Protein AF-A0A8H6RI99-F1 (afdb_monomer)

Solvent-accessible surface area (backbone atoms only — not comparable to full-atom values): 10852 Å² total; per-residue (Å²): 140,83,90,80,90,89,85,84,85,88,82,90,81,88,81,85,84,81,88,80,89,82,86,83,91,85,86,85,92,78,92,76,78,80,84,86,84,80,78,80,76,72,72,71,76,75,82,63,90,66,64,53,76,40,76,54,38,94,88,78,61,52,68,23,60,27,68,72,61,46,47,56,59,48,31,64,71,66,14,83,36,63,66,87,57,89,88,60,88,58,77,75,39,22,58,38,68,68,55,43,36,52,44,36,39,74,76,68,68,38,78,48,94,72,75,81,74,40,32,32,37,50,72,83,45,96,45,85,83,29,72,46,79,27,79,42,67,68,62,45,33,53,46,34,39,74,76,66,72,39,90,54,81,68,75,68,45,74,43,80,125

Secondary structure (DSSP, 8-state):
--------------------------------PPS-------------TT-PPPPPPTTT-PPPSSHHHHHHHHHHHH--B---STT-S--S-BSSHHHHHHHHHHHS-PPPSSS---EEE-TT--STTTSPPBS-HHHHHHHHHHHH---S-SPPEEE--

InterPro domains:
  IPR013087 Zinc finger C2H2-type [PS50157] (120-153)
  IPR013087 Zinc finger C2H2-type [SM00355] (55-77)
  IPR013087 Zinc finger C2H2-type [SM00355] (81-108)
  IPR013087 Zinc finger C2H2-type [SM00355] (120-148)

Foldseek 3Di:
DDDDDDDDDDDDDDDDDDDDDDDDDDDDDDPPDDDDDPPDPPPPPPPLVAQDWDQAQPPPRDIDRHPVRNVQVVLVVQQPAADPDPPDPDGSHHSDPVVNQVCCCPPVVDQRPDDDQWWWAQPVDDDPVRRDTHPDLVVVCVVCCVPPVDNSPDDIDIDHD

Radius of gyration: 28.51 Å; Cα contacts (8 Å, |Δi|>4): 150; chains: 1; bounding box: 69×51×78 Å

Nearest PDB structures (foldseek):
  5k5i-assembly1_A  TM=6.587E-01  e=3.458E-03  Homo sapiens
  6wmi-assembly2_D  TM=6.534E-01  e=2.493E-03  Homo sapiens
  5kl6-assembly1_A  TM=6.048E-01  e=1.662E-02  Homo sapiens
  5kl7-assembly1_A  TM=5.598E-01  e=1.775E-02  Homo sapiens
  2yt9-assembly1_A  TM=2.553E-01  e=1.641E-01  Homo sapiens

Sequence (161 aa):
MDTYEFALAMSESDKTAECAFAANALGDFVDCAPEGWFLDLAVAPQDTTKNKPQPPCTVCNRISRNASDAERPMRIHTRPFVCEEAGCKVVRGFASKNDLERHKKTVHFMMPEAGPKAWYVCPVGGFDKCMKLWPRKDNLRVHMRRQHGADGSQDVIVVDL

Organism: NCBI:txid685502

pLDDT: mean 73.23, std 20.1, range [32.19, 94.69]

Mean predicted aligned error: 16.95 Å

Structure (mmCIF, N/CA/C/O backbone):
data_AF-A0A8H6RI99-F1
#
_entry.id   AF-A0A8H6RI99-F1
#
loop_
_atom_site.group_PDB
_atom_site.id
_atom_site.type_symbol
_atom_site.label_atom_id
_atom_site.label_alt_id
_atom_site.label_comp_id
_atom_site.label_asym_id
_atom_site.label_entity_id
_atom_site.label_seq_id
_atom_site.pdbx_PDB_ins_code
_atom_site.Cartn_x
_atom_site.Cartn_y
_atom_site.Cartn_z
_atom_site.occupancy
_atom_site.B_iso_or_equiv
_atom_site.auth_seq_id
_atom_site.auth_comp_id
_atom_site.auth_asym_id
_atom_site.auth_atom_id
_atom_site.pdbx_PDB_model_num
ATOM 1 N N . MET A 1 1 ? 47.927 34.148 -49.207 1.00 49.28 1 MET A N 1
ATOM 2 C CA . MET A 1 1 ? 47.632 34.973 -48.021 1.00 49.28 1 MET A CA 1
ATOM 3 C C . MET A 1 1 ? 46.152 34.738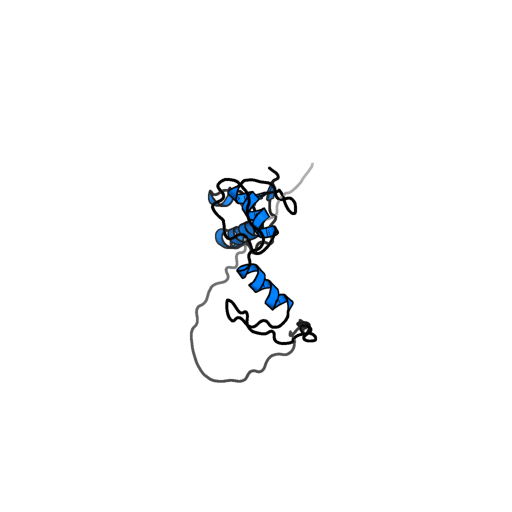 -47.797 1.00 49.28 1 MET A C 1
ATOM 5 O O . MET A 1 1 ? 45.377 35.198 -48.614 1.00 49.28 1 MET A O 1
ATOM 9 N N . ASP A 1 2 ? 45.737 33.758 -47.002 1.00 43.22 2 ASP A N 1
ATOM 10 C CA . ASP A 1 2 ? 46.121 33.567 -45.605 1.00 43.22 2 ASP A CA 1
ATOM 11 C C . ASP A 1 2 ? 46.358 32.101 -45.223 1.00 4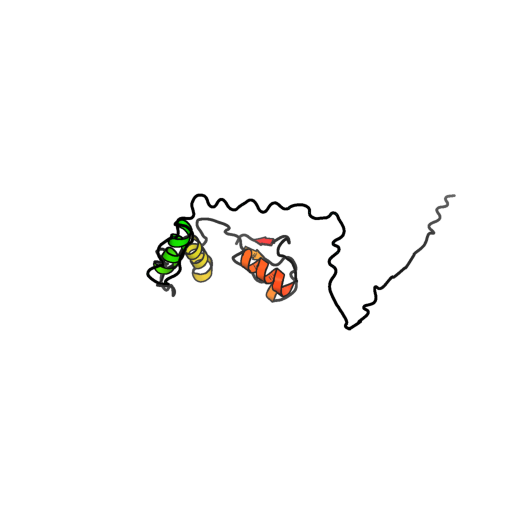3.22 2 ASP A C 1
ATOM 13 O O . ASP A 1 2 ? 45.735 31.174 -45.735 1.00 43.22 2 ASP A O 1
ATOM 17 N N . THR A 1 3 ? 47.325 31.927 -44.331 1.00 45.81 3 THR A N 1
ATOM 18 C CA . THR A 1 3 ? 47.751 30.688 -43.686 1.00 45.81 3 THR A CA 1
ATOM 19 C C . THR A 1 3 ? 46.915 30.449 -42.434 1.00 45.81 3 THR A C 1
ATOM 21 O O . THR A 1 3 ? 46.908 31.303 -41.548 1.00 45.81 3 THR A O 1
ATOM 24 N N . TYR A 1 4 ? 46.298 29.278 -42.297 1.00 51.59 4 TYR A N 1
ATOM 25 C CA . TYR A 1 4 ? 45.939 28.770 -40.976 1.00 51.59 4 TYR A CA 1
ATOM 26 C C . TYR A 1 4 ? 46.178 27.263 -40.918 1.00 51.59 4 TYR A C 1
ATOM 28 O O . TYR A 1 4 ? 45.439 26.457 -41.479 1.00 51.59 4 TYR A O 1
ATOM 36 N N . GLU A 1 5 ? 47.296 26.940 -40.278 1.00 53.88 5 GLU A N 1
ATOM 37 C CA . GLU A 1 5 ? 47.693 25.625 -39.802 1.00 53.88 5 GLU A CA 1
ATOM 38 C C . GLU A 1 5 ? 46.657 25.072 -38.819 1.00 53.88 5 GLU A C 1
ATOM 40 O O . GLU A 1 5 ? 46.342 25.714 -37.818 1.00 53.88 5 GLU A O 1
ATOM 45 N N . PHE A 1 6 ? 46.188 23.849 -39.058 1.00 45.69 6 PHE A N 1
ATOM 46 C CA . PHE A 1 6 ? 45.513 23.057 -38.037 1.00 45.69 6 PHE A CA 1
ATOM 47 C C . PHE A 1 6 ? 46.228 21.714 -37.909 1.00 45.69 6 PHE A C 1
ATOM 49 O O . PHE A 1 6 ? 45.883 20.730 -38.562 1.00 45.69 6 PHE A O 1
ATOM 56 N N . ALA A 1 7 ? 47.263 21.697 -37.076 1.00 45.06 7 ALA A N 1
ATOM 57 C CA . ALA A 1 7 ? 47.895 20.487 -36.585 1.00 45.06 7 ALA A CA 1
ATOM 58 C C . ALA A 1 7 ? 48.096 20.622 -35.072 1.00 45.06 7 ALA A C 1
ATOM 60 O O . ALA A 1 7 ? 48.790 21.525 -34.625 1.00 45.06 7 ALA A O 1
ATOM 61 N N . LEU A 1 8 ? 47.457 19.738 -34.305 1.00 49.53 8 LEU A N 1
ATOM 62 C CA . LEU A 1 8 ? 47.971 19.062 -33.102 1.00 49.53 8 LEU A CA 1
ATOM 63 C C . LEU A 1 8 ? 46.825 18.156 -32.606 1.00 49.53 8 LEU A C 1
ATOM 65 O O . LEU A 1 8 ? 45.757 18.641 -32.254 1.00 49.53 8 LEU A O 1
ATOM 69 N N . ALA A 1 9 ? 46.882 16.846 -32.836 1.00 47.44 9 ALA A N 1
ATOM 70 C CA . ALA A 1 9 ? 47.658 15.830 -32.115 1.00 47.44 9 ALA A CA 1
ATOM 71 C C . ALA A 1 9 ? 46.789 15.131 -31.056 1.00 47.44 9 ALA A C 1
ATOM 73 O O . ALA A 1 9 ? 46.308 15.736 -30.103 1.00 47.44 9 ALA A O 1
ATOM 74 N N . MET A 1 10 ? 46.593 13.832 -31.283 1.00 41.25 10 MET A N 1
ATOM 75 C CA . MET A 1 10 ? 45.987 12.885 -30.357 1.00 41.25 10 MET A CA 1
ATOM 76 C C . MET A 1 10 ? 46.976 12.524 -29.246 1.00 41.25 10 MET A C 1
ATOM 78 O O . MET A 1 10 ? 48.178 12.438 -29.498 1.00 41.25 10 MET A O 1
ATOM 82 N N . SER A 1 11 ? 46.466 12.208 -28.057 1.00 53.47 11 SER A N 1
ATOM 83 C CA . SER A 1 11 ? 47.165 11.331 -27.121 1.00 53.47 11 SER A CA 1
ATOM 84 C C . SER A 1 11 ? 46.195 10.342 -26.475 1.00 53.47 11 SER A C 1
ATOM 86 O O . SER A 1 11 ? 45.246 10.703 -25.782 1.00 53.47 11 SER A O 1
ATOM 88 N N . GLU A 1 12 ? 46.461 9.069 -26.752 1.00 47.31 12 GLU A N 1
ATOM 89 C CA . GLU A 1 12 ? 46.004 7.892 -26.021 1.00 47.31 12 GLU A CA 1
ATOM 90 C C . GLU A 1 12 ? 46.877 7.732 -24.771 1.00 47.31 12 GLU A C 1
ATOM 92 O O . GLU A 1 12 ? 48.093 7.928 -24.842 1.00 47.31 12 GLU A O 1
ATOM 97 N N . SER A 1 13 ? 46.303 7.346 -23.630 1.00 51.84 13 SER A N 1
ATOM 98 C CA . SER A 1 13 ? 47.004 6.484 -22.664 1.00 51.84 13 SER A CA 1
ATOM 99 C C . SER A 1 13 ? 46.025 5.872 -21.663 1.00 51.84 13 SER A C 1
ATOM 101 O O . SER A 1 13 ? 45.591 6.508 -20.703 1.00 51.84 13 SER A O 1
ATOM 103 N N . ASP A 1 14 ? 45.730 4.599 -21.896 1.00 45.00 14 ASP A N 1
ATOM 104 C CA . ASP A 1 14 ? 45.185 3.645 -20.940 1.00 45.00 14 ASP A CA 1
ATOM 105 C C . ASP A 1 14 ? 46.069 3.510 -19.699 1.00 45.00 14 ASP A C 1
ATOM 107 O O . ASP A 1 14 ? 47.291 3.432 -19.835 1.00 45.00 14 ASP A O 1
ATOM 111 N N . LYS A 1 15 ? 45.459 3.338 -18.515 1.00 49.16 15 LYS A N 1
ATOM 112 C CA . LYS A 1 15 ? 46.000 2.462 -17.458 1.00 49.16 15 LYS A CA 1
ATOM 113 C C . LYS A 1 15 ? 44.871 1.720 -16.745 1.00 49.16 15 LYS A C 1
ATOM 115 O O . LYS A 1 15 ? 44.183 2.242 -15.874 1.00 49.16 15 LYS A O 1
ATOM 120 N N . THR A 1 16 ? 44.723 0.473 -17.169 1.00 36.25 16 THR A N 1
ATOM 121 C CA . THR A 1 16 ? 44.023 -0.641 -16.534 1.00 36.25 16 THR A CA 1
ATOM 122 C C . THR 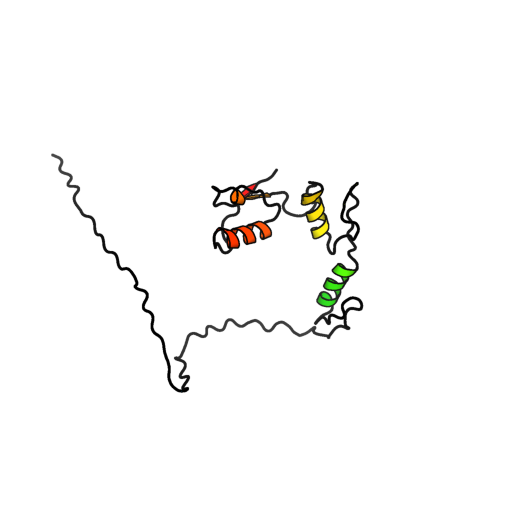A 1 16 ? 44.524 -0.869 -15.106 1.00 36.25 16 THR A C 1
ATOM 124 O O . THR A 1 16 ? 45.726 -1.029 -14.896 1.00 36.25 16 THR A O 1
ATOM 127 N N . ALA A 1 17 ? 43.619 -0.925 -14.127 1.00 41.41 17 ALA A N 1
ATOM 128 C CA . ALA A 1 17 ? 43.933 -1.425 -12.791 1.00 41.41 17 ALA A CA 1
ATOM 129 C C . ALA A 1 17 ? 43.657 -2.934 -12.748 1.00 41.41 17 ALA A C 1
ATOM 131 O O . ALA A 1 17 ? 42.509 -3.372 -12.835 1.00 41.41 17 ALA A O 1
ATOM 132 N N . GLU A 1 18 ? 44.732 -3.711 -12.665 1.00 44.19 18 GLU A N 1
ATOM 133 C CA . GLU A 1 18 ? 44.714 -5.163 -12.532 1.00 44.19 18 GLU A CA 1
ATOM 134 C C . GLU A 1 18 ? 44.191 -5.596 -11.156 1.00 44.19 18 GLU A C 1
ATOM 136 O O . GLU A 1 18 ? 44.519 -5.030 -10.113 1.00 44.19 18 GLU A O 1
ATOM 141 N N . CYS A 1 19 ? 43.378 -6.648 -11.171 1.00 39.41 19 CYS A N 1
ATOM 142 C CA . CYS A 1 19 ? 42.920 -7.386 -10.009 1.00 39.41 19 CYS A CA 1
ATOM 143 C C . CYS A 1 19 ? 43.952 -8.464 -9.639 1.00 39.41 19 CYS A C 1
ATOM 145 O O . CYS A 1 19 ? 44.125 -9.441 -10.364 1.00 39.41 19 CYS A O 1
ATOM 147 N N . ALA A 1 20 ? 44.613 -8.318 -8.488 1.00 38.03 20 ALA A N 1
ATOM 148 C CA . ALA A 1 20 ? 45.485 -9.351 -7.931 1.00 38.03 20 ALA A CA 1
ATOM 149 C C . ALA A 1 20 ? 44.825 -10.029 -6.720 1.00 38.03 20 ALA A C 1
ATOM 151 O O . ALA A 1 20 ? 44.473 -9.388 -5.730 1.00 38.03 20 ALA A O 1
ATOM 152 N N . PHE A 1 21 ? 44.664 -11.349 -6.823 1.00 39.84 21 PHE A N 1
ATOM 153 C CA . PHE A 1 21 ? 44.337 -12.261 -5.729 1.00 39.84 21 PHE A CA 1
ATOM 154 C C . PHE A 1 21 ? 45.553 -12.447 -4.811 1.00 39.84 21 PHE A C 1
ATOM 156 O O . PHE A 1 21 ? 46.634 -12.768 -5.299 1.00 39.84 21 PHE A O 1
ATOM 163 N N . ALA A 1 22 ? 45.359 -12.381 -3.491 1.00 35.00 22 ALA A N 1
ATOM 164 C CA . ALA A 1 22 ? 46.237 -13.051 -2.533 1.00 35.00 22 ALA A CA 1
ATOM 165 C C . ALA A 1 22 ? 45.479 -13.433 -1.246 1.00 35.00 22 ALA A C 1
ATOM 167 O O . ALA A 1 22 ? 44.921 -12.5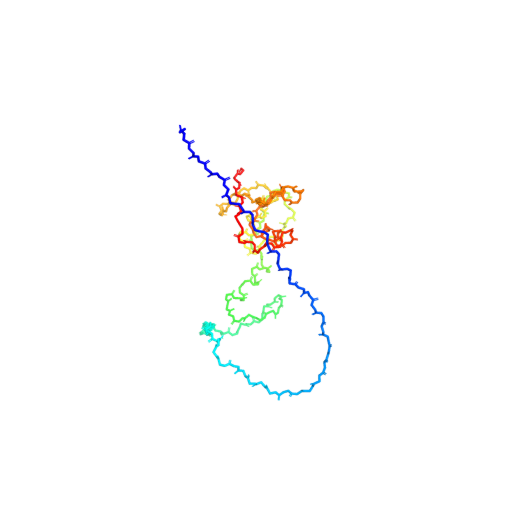88 -0.553 1.00 35.00 22 ALA A O 1
ATOM 168 N N . ALA A 1 23 ? 45.489 -14.732 -0.947 1.00 36.84 23 ALA A N 1
ATOM 169 C CA . ALA A 1 23 ? 45.313 -15.348 0.375 1.00 36.84 23 ALA A CA 1
ATOM 170 C C . ALA A 1 23 ? 46.740 -15.715 0.881 1.00 36.84 23 ALA A C 1
ATOM 172 O O . ALA A 1 23 ? 47.608 -15.899 0.034 1.00 36.84 23 ALA A O 1
ATOM 173 N N . ASN A 1 24 ? 47.137 -15.879 2.153 1.00 43.03 24 ASN A N 1
ATOM 174 C CA . ASN A 1 24 ? 46.482 -16.128 3.445 1.00 43.03 24 ASN A CA 1
ATOM 175 C C . ASN A 1 24 ? 47.498 -15.940 4.620 1.00 43.03 24 ASN A C 1
ATOM 177 O O . ASN A 1 24 ? 48.697 -16.054 4.398 1.00 43.03 24 ASN A O 1
ATOM 181 N N . ALA A 1 25 ? 46.956 -15.813 5.848 1.00 37.66 25 ALA A N 1
ATOM 182 C CA . ALA A 1 25 ? 47.382 -16.318 7.182 1.00 37.66 25 ALA A CA 1
ATOM 183 C C . ALA A 1 25 ? 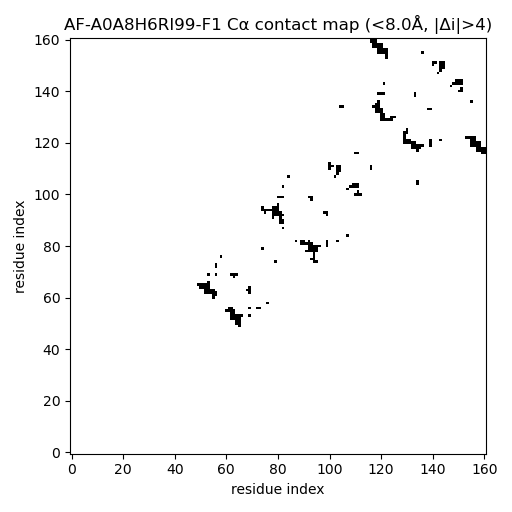48.747 -15.967 7.848 1.00 37.66 25 ALA A C 1
ATOM 185 O O . ALA A 1 25 ? 49.785 -16.452 7.411 1.00 37.66 25 ALA A O 1
ATOM 186 N N . LEU A 1 26 ? 48.697 -15.290 9.022 1.00 40.53 26 LEU A N 1
ATOM 187 C CA . LEU A 1 26 ? 49.183 -15.724 10.369 1.00 40.53 26 LEU A CA 1
ATOM 188 C C . LEU A 1 26 ? 49.331 -14.536 11.370 1.00 40.53 26 LEU A C 1
ATOM 190 O O . LEU A 1 26 ? 50.073 -13.606 11.090 1.00 40.53 26 LEU A O 1
ATOM 194 N N . GLY A 1 27 ? 48.703 -14.631 12.558 1.00 32.19 27 GLY A N 1
ATOM 195 C CA . GLY A 1 27 ? 49.259 -14.181 13.859 1.00 32.19 27 GLY A CA 1
ATOM 196 C C . GLY A 1 27 ? 49.137 -12.715 14.334 1.00 32.19 27 GLY A C 1
ATOM 197 O O . GLY A 1 27 ? 50.002 -11.903 14.046 1.00 32.19 27 GLY A O 1
ATOM 198 N N . ASP A 1 28 ? 48.126 -12.467 15.176 1.00 37.50 28 ASP A N 1
ATOM 199 C CA . ASP A 1 28 ? 48.079 -11.635 16.403 1.00 37.50 28 ASP A CA 1
ATOM 200 C C . ASP A 1 28 ? 48.409 -10.115 16.430 1.00 37.50 28 ASP A C 1
ATOM 202 O O . ASP A 1 28 ? 49.550 -9.671 16.501 1.00 37.50 28 ASP A O 1
ATOM 206 N N . PHE A 1 29 ? 47.317 -9.340 16.532 1.00 41.69 29 PHE A N 1
ATOM 207 C CA . PHE A 1 29 ? 46.981 -8.299 17.529 1.00 41.69 29 PHE A CA 1
ATOM 208 C C . PHE A 1 29 ? 48.043 -7.264 17.976 1.00 41.69 29 PHE A C 1
ATOM 210 O O . PHE A 1 29 ? 48.649 -7.400 19.036 1.00 41.69 29 PHE A O 1
ATOM 217 N N . VAL A 1 30 ? 48.104 -6.130 17.264 1.00 37.75 30 VAL A N 1
ATOM 218 C CA . VAL A 1 30 ? 48.322 -4.780 17.830 1.00 37.75 30 VAL A CA 1
ATOM 219 C C . VAL A 1 30 ? 47.498 -3.789 16.995 1.00 37.75 30 VAL A C 1
ATOM 221 O O . VAL A 1 30 ? 47.917 -3.397 15.908 1.00 37.75 30 VAL A O 1
ATOM 224 N N . ASP A 1 31 ? 46.328 -3.371 17.484 1.00 37.25 31 ASP A N 1
ATOM 225 C CA . ASP A 1 31 ? 45.605 -2.228 16.911 1.00 37.25 31 ASP A CA 1
ATOM 226 C C . ASP A 1 31 ? 46.296 -0.931 17.357 1.00 37.25 31 ASP A C 1
ATOM 228 O O . ASP A 1 31 ? 45.995 -0.362 18.405 1.00 37.25 31 ASP A O 1
ATOM 232 N N . CYS A 1 32 ? 47.254 -0.463 16.559 1.00 38.41 32 CYS A N 1
ATOM 233 C CA . CYS A 1 32 ? 47.708 0.922 16.605 1.00 38.41 32 CYS A CA 1
ATOM 234 C C . CYS A 1 32 ? 46.905 1.688 15.547 1.00 38.41 32 CYS A C 1
ATOM 236 O O . CYS A 1 32 ? 47.272 1.713 14.372 1.00 38.41 32 CYS A O 1
ATOM 238 N N . ALA A 1 33 ? 45.747 2.223 15.943 1.00 43.84 33 ALA A N 1
ATOM 239 C CA . ALA A 1 33 ? 44.914 3.030 15.061 1.00 43.84 33 ALA A CA 1
ATOM 240 C C . ALA A 1 33 ? 45.625 4.369 14.770 1.00 43.84 33 ALA A C 1
ATOM 242 O O . ALA A 1 33 ? 45.915 5.105 15.716 1.00 43.84 33 ALA A O 1
ATOM 243 N N . PRO A 1 34 ? 45.923 4.698 13.499 1.00 44.66 34 PRO A N 1
ATOM 244 C CA . PRO A 1 34 ? 46.502 5.984 13.143 1.00 44.66 34 PRO A CA 1
ATOM 245 C C . PRO A 1 34 ? 45.507 7.113 13.416 1.00 44.66 34 PRO A C 1
ATOM 247 O O . PRO A 1 34 ? 44.305 7.003 13.165 1.00 44.66 34 PRO A O 1
ATOM 250 N N . GLU A 1 35 ? 46.044 8.196 13.966 1.00 46.31 35 GLU A N 1
ATOM 251 C CA . GLU A 1 35 ? 45.297 9.352 14.426 1.00 46.31 35 GLU A CA 1
ATOM 252 C C . GLU A 1 35 ? 44.535 10.049 13.297 1.00 46.31 35 GLU A C 1
ATOM 254 O O . GLU A 1 35 ? 45.078 10.336 12.231 1.00 46.31 35 GLU A O 1
ATOM 259 N N . GLY A 1 36 ? 43.281 10.388 13.598 1.00 51.66 36 GLY A N 1
ATOM 260 C CA . GLY A 1 36 ? 42.566 11.464 12.930 1.00 51.66 36 GLY A CA 1
ATOM 261 C C . GLY A 1 36 ? 41.947 11.094 11.590 1.00 51.66 36 GLY A C 1
ATOM 262 O O . GLY A 1 36 ? 42.499 11.447 10.565 1.00 51.66 36 GLY A O 1
ATOM 263 N N . TRP A 1 37 ? 40.756 10.481 11.634 1.00 43.91 37 TRP A N 1
ATOM 264 C CA . TRP A 1 37 ? 39.573 10.798 10.804 1.00 43.91 37 TRP A CA 1
ATOM 265 C C . TRP A 1 37 ? 38.305 10.173 11.422 1.00 43.91 37 TRP A C 1
ATOM 267 O O . TRP A 1 37 ? 37.511 9.519 10.753 1.00 43.91 37 TRP A O 1
ATOM 277 N N . PHE A 1 38 ? 38.084 10.391 12.721 1.00 38.53 38 PHE A N 1
ATOM 278 C CA . PHE A 1 38 ? 36.735 10.332 13.288 1.00 38.53 38 PHE A CA 1
ATOM 279 C C . PHE A 1 38 ? 36.188 11.758 13.279 1.00 38.53 38 PHE A C 1
ATOM 281 O O . PHE A 1 38 ? 36.378 12.518 14.220 1.00 38.53 38 PHE A O 1
ATOM 288 N N . LEU A 1 39 ? 35.555 12.155 12.173 1.00 47.97 39 LEU A N 1
ATOM 289 C CA . LEU A 1 39 ? 34.588 13.242 12.247 1.00 47.97 39 LEU A CA 1
ATOM 290 C C . LEU A 1 39 ? 33.362 12.665 12.944 1.00 47.97 39 LEU A C 1
ATOM 292 O O . LEU A 1 39 ? 32.630 11.857 12.371 1.00 47.97 39 LEU A O 1
ATOM 296 N N . ASP A 1 40 ? 33.209 13.058 14.204 1.00 43.75 40 ASP A N 1
ATOM 297 C CA . ASP A 1 40 ? 32.064 12.800 15.059 1.00 43.75 40 ASP A CA 1
ATOM 298 C C . ASP A 1 40 ? 30.770 13.216 14.354 1.00 43.75 40 ASP A C 1
ATOM 300 O O . ASP A 1 40 ? 30.286 14.344 14.484 1.00 43.75 40 ASP A O 1
ATOM 304 N N . LEU A 1 41 ? 30.146 12.285 13.630 1.00 48.59 41 LEU A N 1
ATOM 305 C CA . LEU A 1 41 ? 28.711 12.360 13.438 1.00 48.59 41 LEU A CA 1
ATOM 306 C C . LEU A 1 41 ? 28.114 12.014 14.795 1.00 48.59 41 LEU A C 1
ATOM 308 O O . LEU A 1 41 ? 27.846 10.850 15.094 1.00 48.59 41 LEU A O 1
ATOM 312 N N . ALA A 1 42 ? 27.963 13.039 15.634 1.00 45.66 42 ALA A N 1
ATOM 313 C CA . ALA A 1 42 ? 27.123 12.979 16.807 1.00 45.66 42 ALA A CA 1
ATOM 314 C C . ALA A 1 42 ? 25.763 12.448 16.345 1.00 45.66 42 ALA A C 1
ATOM 316 O O . ALA A 1 42 ? 24.930 13.179 15.806 1.00 45.66 42 ALA A O 1
ATOM 317 N N . VAL A 1 43 ? 25.544 11.143 16.517 1.00 52.66 43 VAL A N 1
ATOM 318 C CA . VAL A 1 43 ? 24.200 10.598 16.573 1.00 52.66 43 VAL A CA 1
ATOM 319 C C . VAL A 1 43 ? 23.606 11.318 17.762 1.00 52.66 43 VAL A C 1
ATOM 321 O O . VAL A 1 43 ? 23.956 11.020 18.905 1.00 52.66 43 VAL A O 1
ATOM 324 N N . ALA A 1 44 ? 22.800 12.341 17.475 1.00 48.28 44 ALA A N 1
ATOM 325 C CA . ALA A 1 44 ? 22.060 13.060 18.490 1.00 48.28 44 ALA A CA 1
ATOM 326 C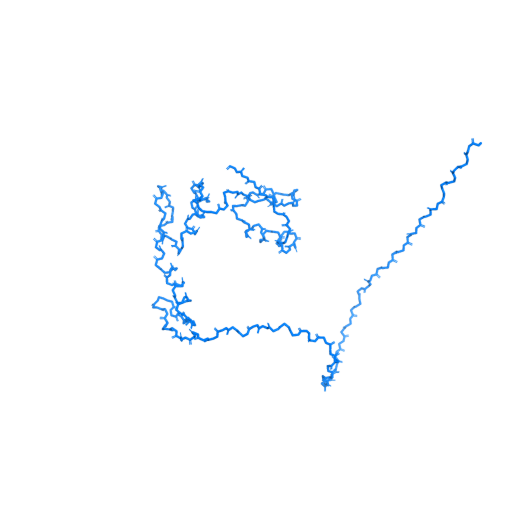 C . ALA A 1 44 ? 21.461 12.002 19.426 1.00 48.28 44 ALA A C 1
ATOM 328 O O . ALA A 1 44 ? 20.811 11.072 18.923 1.00 48.28 44 ALA A O 1
ATOM 329 N N . PRO A 1 45 ? 21.724 12.074 20.745 1.00 51.12 45 PRO A N 1
ATOM 330 C CA . PRO A 1 45 ? 21.093 11.187 21.702 1.00 51.12 45 PRO A CA 1
ATOM 331 C C . PRO A 1 45 ? 19.603 11.215 21.402 1.00 51.12 45 PRO A C 1
ATOM 333 O O . PRO A 1 45 ? 18.985 12.280 21.436 1.00 51.12 45 PRO A O 1
ATOM 336 N N . GLN A 1 46 ? 19.042 10.073 21.002 1.00 58.12 46 GLN A N 1
ATOM 337 C CA . GLN A 1 46 ? 17.603 10.003 20.827 1.00 58.12 46 GLN A CA 1
ATOM 338 C C . GLN A 1 46 ? 17.006 10.364 22.176 1.00 58.12 46 GLN A C 1
ATOM 340 O O . GLN A 1 46 ? 17.305 9.705 23.168 1.00 58.12 46 GLN A O 1
ATOM 345 N N . ASP A 1 47 ? 16.244 11.449 22.201 1.00 50.62 47 ASP A N 1
ATOM 346 C CA . ASP A 1 47 ? 15.615 11.990 23.392 1.00 50.62 47 ASP A CA 1
ATOM 347 C C . ASP A 1 47 ? 14.793 10.883 24.080 1.00 50.62 47 ASP A C 1
ATOM 349 O O . ASP A 1 47 ? 13.701 10.507 23.647 1.00 50.62 47 ASP A O 1
ATOM 353 N N . THR A 1 48 ? 15.365 10.284 25.128 1.00 59.53 48 THR A N 1
ATOM 354 C CA . THR A 1 48 ? 14.760 9.193 25.902 1.00 59.53 48 THR A CA 1
ATOM 355 C C . THR A 1 48 ? 13.799 9.710 26.970 1.00 59.53 48 THR A C 1
ATOM 357 O O . THR A 1 48 ? 13.258 8.909 27.736 1.00 59.53 48 THR A O 1
ATOM 360 N N . THR A 1 49 ? 13.506 11.015 27.013 1.00 58.09 49 THR A N 1
ATOM 361 C CA . THR A 1 49 ? 12.756 11.640 28.116 1.00 58.09 49 THR A CA 1
ATOM 362 C C . THR A 1 49 ? 11.266 11.268 28.183 1.00 58.09 49 THR A C 1
ATOM 364 O O . THR A 1 49 ? 10.563 11.711 29.089 1.00 58.09 49 THR A O 1
ATOM 367 N N . LYS A 1 50 ? 10.758 10.393 27.296 1.00 61.50 50 LYS A N 1
ATOM 368 C CA . LYS A 1 50 ? 9.389 9.830 27.368 1.00 61.50 50 LYS A CA 1
ATOM 369 C C . LYS A 1 50 ? 9.305 8.310 27.173 1.00 61.50 50 LYS A C 1
ATOM 371 O O . LYS A 1 50 ? 8.251 7.793 26.798 1.00 61.50 50 LYS A O 1
ATOM 376 N N . ASN A 1 51 ? 10.379 7.563 27.425 1.00 69.25 51 ASN A N 1
ATOM 377 C CA . ASN A 1 51 ? 10.351 6.096 27.350 1.00 69.25 51 ASN A CA 1
ATOM 378 C C . ASN A 1 51 ? 9.747 5.487 28.623 1.00 69.25 51 ASN A C 1
ATOM 380 O O . ASN A 1 51 ? 10.450 4.948 29.474 1.00 69.25 51 ASN A O 1
ATOM 384 N N . LYS A 1 52 ? 8.419 5.556 28.759 1.00 75.50 52 LYS A N 1
ATOM 385 C CA . LYS A 1 52 ? 7.707 4.658 29.672 1.00 75.50 52 LYS A CA 1
ATOM 386 C C . LYS A 1 52 ? 7.386 3.370 28.904 1.00 75.50 52 LYS A C 1
ATOM 388 O O . LYS A 1 52 ? 6.610 3.457 27.946 1.00 75.50 52 LYS A O 1
ATOM 393 N N . PRO A 1 53 ? 7.929 2.201 29.300 1.00 74.25 53 PRO A N 1
ATOM 394 C CA . PRO A 1 53 ? 7.582 0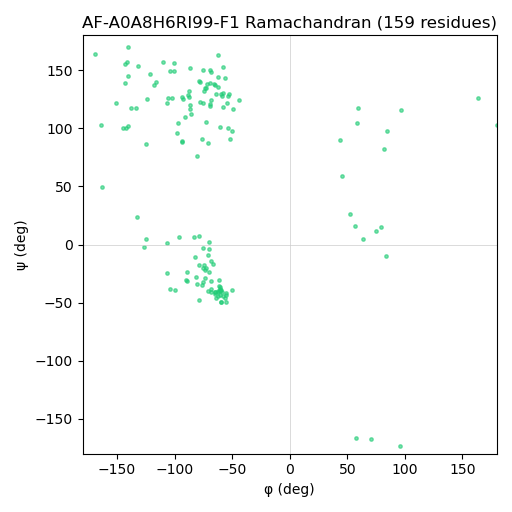.926 28.680 1.00 74.25 53 PRO A CA 1
ATOM 395 C C . PRO A 1 53 ? 6.065 0.732 28.678 1.00 74.25 53 PRO A C 1
ATOM 397 O O . PRO A 1 53 ? 5.408 0.929 29.704 1.00 74.25 53 PRO A O 1
ATOM 400 N N . GLN A 1 54 ? 5.505 0.400 27.517 1.00 87.81 54 GLN A N 1
ATOM 401 C CA . GLN A 1 54 ? 4.070 0.172 27.371 1.00 87.81 54 GLN A CA 1
ATOM 402 C C . GLN A 1 54 ? 3.725 -1.284 27.698 1.00 87.81 54 GLN A C 1
ATOM 404 O O . GLN A 1 54 ? 4.562 -2.167 27.490 1.00 87.81 54 GLN A O 1
ATOM 409 N N . PRO A 1 55 ? 2.499 -1.566 28.175 1.00 86.88 55 PRO A N 1
ATOM 410 C CA . PRO A 1 55 ? 2.035 -2.941 28.286 1.00 86.88 55 PRO A CA 1
ATOM 411 C C . PRO A 1 55 ? 2.075 -3.635 26.912 1.00 86.88 55 PRO A C 1
ATOM 413 O O . PRO A 1 55 ? 1.962 -2.969 25.875 1.00 86.88 55 PRO A O 1
ATOM 416 N N . PRO A 1 56 ? 2.237 -4.968 26.880 1.00 89.75 56 PRO A N 1
ATOM 417 C CA . PRO A 1 56 ? 2.230 -5.706 25.628 1.00 89.75 56 PRO A CA 1
ATOM 418 C C . PRO A 1 56 ? 0.880 -5.565 24.916 1.00 89.75 56 PRO A C 1
ATOM 420 O O . PRO A 1 56 ? -0.180 -5.530 25.542 1.00 89.75 56 PRO A O 1
ATOM 423 N N . CYS A 1 57 ? 0.912 -5.512 23.584 1.00 92.06 57 CYS A N 1
ATOM 424 C CA . CYS A 1 57 ? -0.297 -5.506 22.768 1.00 92.06 57 CYS A CA 1
ATOM 425 C C . CYS A 1 57 ? -1.146 -6.758 23.042 1.00 92.06 57 CYS A C 1
ATOM 427 O O . CYS A 1 57 ? -0.654 -7.877 22.936 1.00 92.06 57 CYS A O 1
ATOM 429 N N . THR A 1 58 ? -2.442 -6.592 23.292 1.00 92.00 58 THR A N 1
ATOM 430 C CA . THR A 1 58 ? -3.354 -7.705 23.616 1.00 92.00 58 THR A CA 1
ATOM 431 C C . THR A 1 58 ? -3.587 -8.685 22.462 1.00 92.00 58 THR A C 1
ATOM 433 O O . THR A 1 58 ? -4.049 -9.796 22.694 1.00 92.00 58 THR A O 1
ATOM 436 N N . VAL A 1 59 ? -3.266 -8.298 21.222 1.00 92.00 59 VAL A N 1
ATOM 437 C CA . VAL A 1 59 ? -3.501 -9.118 20.021 1.00 92.00 59 VAL A CA 1
ATOM 438 C C . VAL A 1 59 ? -2.237 -9.841 19.551 1.00 92.00 59 VAL A C 1
ATOM 440 O O . VAL A 1 59 ? -2.314 -10.983 19.110 1.00 92.00 59 VAL A O 1
ATOM 443 N N . CYS A 1 60 ? -1.071 -9.189 19.612 1.00 91.38 60 CYS A N 1
ATOM 444 C CA . CYS A 1 60 ? 0.190 -9.746 19.098 1.00 91.38 60 CYS A CA 1
ATOM 445 C C . CYS A 1 60 ? 1.330 -9.805 20.124 1.00 91.38 60 CYS A C 1
ATOM 447 O O . CYS A 1 60 ? 2.455 -10.141 19.763 1.00 91.38 60 CYS A O 1
ATOM 449 N N . ASN A 1 61 ? 1.057 -9.451 21.382 1.00 91.00 61 ASN A N 1
ATOM 450 C CA . ASN A 1 61 ? 1.981 -9.474 22.520 1.00 91.00 61 ASN A CA 1
ATOM 451 C C . ASN A 1 61 ? 3.279 -8.659 22.338 1.00 91.00 61 ASN A C 1
ATOM 453 O O . ASN A 1 61 ? 4.249 -8.829 23.074 1.00 91.00 61 ASN A O 1
ATOM 457 N N . ARG A 1 62 ? 3.319 -7.754 21.351 1.00 89.38 62 ARG A N 1
ATOM 458 C CA . ARG A 1 62 ? 4.467 -6.875 21.106 1.00 89.38 62 ARG A CA 1
ATOM 459 C C . ARG A 1 62 ? 4.519 -5.766 22.154 1.00 89.38 62 ARG A C 1
ATOM 461 O O . ARG A 1 62 ? 3.517 -5.092 22.379 1.00 89.38 62 ARG A O 1
ATOM 468 N N . ILE A 1 63 ? 5.697 -5.554 22.734 1.00 89.44 63 ILE A N 1
ATOM 469 C CA . ILE A 1 63 ? 5.972 -4.474 23.686 1.00 89.44 63 ILE A CA 1
ATOM 470 C C . ILE A 1 63 ? 6.543 -3.277 22.922 1.00 89.44 63 ILE A C 1
ATOM 472 O O . ILE A 1 63 ? 7.520 -3.413 22.180 1.00 89.44 63 ILE A O 1
ATOM 476 N N . SER A 1 64 ? 5.929 -2.111 23.105 1.00 91.25 64 SER A N 1
ATOM 477 C CA . SER A 1 64 ? 6.351 -0.857 22.478 1.00 91.25 64 SER A CA 1
ATOM 478 C C . SER A 1 64 ? 7.075 0.044 23.478 1.00 91.25 64 SER A C 1
ATOM 480 O O . SER A 1 64 ? 6.809 0.017 24.681 1.00 91.25 64 SER A O 1
ATOM 482 N N . ARG A 1 65 ? 8.011 0.850 22.968 1.00 88.19 65 ARG A N 1
ATOM 483 C CA . ARG A 1 65 ? 8.880 1.711 23.789 1.00 88.19 65 ARG A CA 1
ATOM 484 C C . ARG A 1 65 ? 8.150 2.951 24.316 1.00 88.19 65 ARG A C 1
ATOM 486 O O . ARG A 1 65 ? 8.420 3.399 25.423 1.00 88.19 65 ARG A O 1
ATOM 493 N N . ASN A 1 66 ? 7.192 3.458 23.543 1.00 89.19 66 ASN A N 1
ATOM 494 C CA . ASN A 1 66 ? 6.364 4.614 23.873 1.00 89.19 66 ASN A CA 1
ATOM 495 C C . ASN A 1 66 ? 4.905 4.391 23.423 1.00 89.19 66 ASN A C 1
ATOM 497 O O . ASN A 1 66 ? 4.597 3.425 22.718 1.00 89.19 66 ASN A O 1
ATOM 501 N N . ALA A 1 67 ? 4.006 5.285 23.844 1.00 86.50 67 ALA A N 1
ATOM 502 C CA . ALA A 1 67 ? 2.573 5.190 23.557 1.00 86.50 67 ALA A CA 1
ATOM 503 C C . ALA A 1 67 ? 2.248 5.261 22.051 1.00 86.50 67 ALA A C 1
ATOM 505 O O . ALA A 1 67 ? 1.442 4.470 21.564 1.00 86.50 67 ALA A O 1
ATOM 506 N N . SER A 1 68 ? 2.914 6.139 21.293 1.00 88.19 68 SER A N 1
ATOM 507 C CA . SER A 1 68 ? 2.708 6.275 19.841 1.00 88.19 68 SER A CA 1
ATOM 508 C C . SER A 1 68 ? 3.036 4.979 19.088 1.00 88.19 68 SER A C 1
ATOM 510 O O . SER A 1 68 ? 2.305 4.552 18.191 1.00 88.19 68 SER A O 1
ATOM 512 N N . ASP A 1 69 ? 4.107 4.301 19.499 1.00 88.56 69 ASP A N 1
ATOM 513 C CA . ASP A 1 69 ? 4.522 3.009 18.963 1.00 88.56 69 ASP A CA 1
ATOM 514 C C . ASP A 1 69 ? 3.611 1.860 19.412 1.00 88.56 69 ASP A C 1
ATOM 516 O O . ASP A 1 69 ? 3.613 0.806 18.778 1.00 88.56 69 ASP A O 1
ATOM 520 N N . ALA A 1 70 ? 2.848 2.010 20.500 1.00 88.12 70 ALA A N 1
ATOM 521 C CA . ALA A 1 70 ? 1.821 1.045 20.906 1.00 88.12 70 ALA A CA 1
ATOM 522 C C . ALA A 1 70 ? 0.518 1.233 20.111 1.00 88.12 70 ALA A C 1
ATOM 524 O O . ALA A 1 70 ? -0.155 0.259 19.769 1.00 88.12 70 ALA A O 1
ATOM 525 N N . GLU A 1 71 ? 0.187 2.473 19.750 1.00 87.81 71 GLU A N 1
ATOM 526 C CA . GLU A 1 71 ? -1.010 2.790 18.972 1.00 87.81 71 GLU A CA 1
ATOM 527 C C . GLU A 1 71 ? -0.898 2.320 17.512 1.00 87.81 71 GLU A C 1
ATOM 529 O O . GLU A 1 71 ? -1.849 1.779 16.942 1.00 87.81 71 GLU A O 1
ATOM 534 N N . ARG A 1 72 ? 0.279 2.471 16.892 1.00 87.19 72 ARG A N 1
ATOM 535 C CA . ARG A 1 72 ? 0.494 2.096 15.485 1.00 87.19 72 ARG A CA 1
ATOM 536 C C . ARG A 1 72 ? 0.139 0.623 15.182 1.00 87.19 72 ARG A C 1
ATOM 538 O O . ARG A 1 72 ? -0.597 0.398 14.220 1.00 87.19 72 ARG A O 1
ATOM 545 N N . PRO A 1 73 ? 0.602 -0.383 15.950 1.00 86.50 73 PRO A N 1
ATOM 546 C CA . PRO A 1 73 ? 0.171 -1.772 15.799 1.00 86.50 73 PRO A CA 1
ATOM 547 C C . PRO A 1 73 ? -1.332 -1.962 16.001 1.00 86.50 73 PRO A C 1
ATOM 549 O O . PRO A 1 73 ? -1.952 -2.707 15.245 1.00 86.50 73 PRO A O 1
ATOM 552 N N . MET A 1 74 ? -1.943 -1.260 16.963 1.00 89.44 74 MET A N 1
ATOM 553 C CA . MET A 1 74 ? -3.385 -1.368 17.209 1.00 89.44 74 MET A CA 1
ATOM 554 C C . MET A 1 74 ? -4.204 -0.958 15.987 1.00 89.44 74 MET A C 1
ATOM 556 O O . MET A 1 74 ? -5.166 -1.646 15.661 1.00 89.44 74 MET A O 1
ATOM 560 N N . ARG A 1 75 ? -3.773 0.055 15.224 1.00 89.50 75 ARG A N 1
ATOM 561 C CA . ARG A 1 75 ? -4.419 0.426 13.949 1.00 89.50 75 ARG A CA 1
ATOM 562 C C . ARG A 1 75 ? -4.382 -0.696 12.903 1.00 89.50 75 ARG A C 1
ATOM 564 O O . ARG A 1 75 ? -5.302 -0.820 12.100 1.00 89.50 75 ARG A O 1
ATOM 571 N N . ILE A 1 76 ? -3.349 -1.543 12.915 1.00 88.62 76 ILE A N 1
ATOM 572 C CA . ILE A 1 76 ? -3.242 -2.722 12.033 1.00 88.62 76 ILE A CA 1
ATOM 573 C C . ILE A 1 76 ? -4.197 -3.836 12.478 1.00 88.62 76 ILE A C 1
ATOM 575 O O . ILE A 1 76 ? -4.650 -4.629 11.651 1.00 88.62 76 ILE A O 1
ATOM 579 N N . HIS A 1 77 ? -4.514 -3.904 13.770 1.00 89.75 77 HIS A N 1
ATOM 580 C CA . HIS A 1 77 ? -5.482 -4.857 14.300 1.00 89.75 77 HIS A CA 1
ATOM 581 C C . HIS A 1 77 ? -6.921 -4.399 14.060 1.00 89.75 77 HIS A C 1
ATOM 583 O O . HIS A 1 77 ? -7.714 -5.189 13.550 1.00 89.75 77 HIS A O 1
ATOM 589 N N . THR A 1 78 ? -7.235 -3.137 14.367 1.00 90.38 78 THR A N 1
ATOM 590 C CA . THR A 1 78 ? -8.589 -2.575 14.250 1.00 90.38 78 THR A CA 1
ATOM 591 C C . THR A 1 78 ? -8.987 -2.268 12.810 1.00 90.38 78 THR A C 1
ATOM 593 O O . THR A 1 78 ? -10.144 -2.463 12.463 1.00 90.38 78 THR A O 1
ATOM 596 N N . ARG A 1 79 ? -8.039 -1.832 11.966 1.00 91.62 79 ARG A N 1
ATOM 597 C CA . ARG A 1 79 ? -8.234 -1.512 10.535 1.00 91.62 79 ARG A CA 1
ATOM 598 C C . ARG A 1 79 ? -9.499 -0.676 10.273 1.00 91.62 79 ARG A C 1
ATOM 600 O O . ARG A 1 79 ? -10.365 -1.104 9.513 1.00 91.62 79 ARG A O 1
ATOM 607 N N . PRO A 1 80 ? -9.610 0.518 10.880 1.00 91.19 80 PRO A N 1
ATOM 608 C CA . PRO A 1 80 ? -10.867 1.264 10.924 1.00 91.19 80 PRO A CA 1
ATOM 609 C C . PRO A 1 80 ? -11.326 1.811 9.562 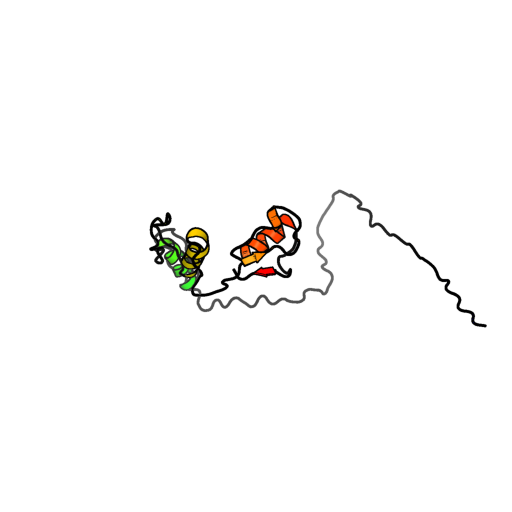1.00 91.19 80 PRO A C 1
ATOM 611 O O . PRO A 1 80 ? -12.471 2.223 9.433 1.00 91.19 80 PRO A O 1
ATOM 614 N N . PHE A 1 81 ? -10.461 1.839 8.545 1.00 93.81 81 PHE A N 1
ATOM 615 C CA . PHE A 1 81 ? -10.776 2.430 7.242 1.00 93.81 81 PHE A CA 1
ATOM 616 C C . PHE A 1 81 ? -11.219 1.354 6.247 1.00 93.81 81 PHE A C 1
ATOM 618 O O . PHE A 1 81 ? -10.380 0.619 5.737 1.00 93.81 81 PHE A O 1
ATOM 625 N N . VAL A 1 82 ? -12.511 1.249 5.941 1.00 93.81 82 VAL A N 1
ATOM 626 C CA . VAL A 1 82 ? -13.051 0.217 5.035 1.00 93.81 82 VAL A 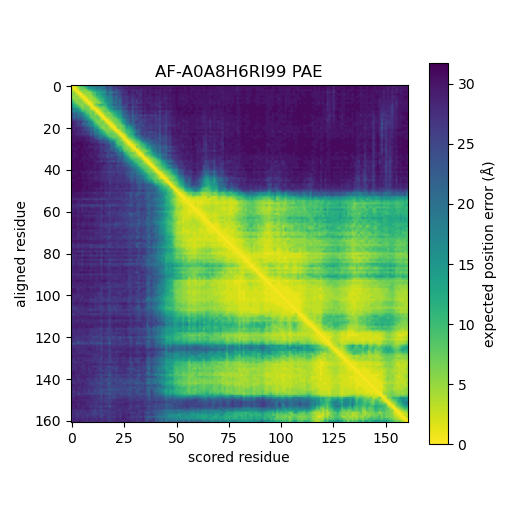CA 1
ATOM 627 C C . VAL A 1 82 ? -13.296 0.785 3.633 1.00 93.81 82 VAL A C 1
ATOM 629 O O . VAL A 1 82 ? -13.542 1.976 3.466 1.00 93.81 82 VAL A O 1
ATOM 632 N N . CYS A 1 83 ? -13.160 -0.056 2.604 1.00 94.69 83 CYS A N 1
ATOM 633 C CA . CYS A 1 83 ? -13.548 0.304 1.245 1.00 94.69 83 CYS A CA 1
ATOM 634 C C . CYS A 1 83 ? -15.032 -0.013 1.041 1.00 94.69 83 CYS A C 1
ATOM 636 O O . CYS A 1 83 ? -15.431 -1.167 1.165 1.00 94.69 83 CYS A O 1
ATOM 638 N N . GLU A 1 84 ? -15.824 1.008 0.727 1.00 92.00 84 GLU A N 1
ATOM 639 C CA . GLU A 1 84 ? -17.280 0.907 0.543 1.00 92.00 84 GLU A CA 1
ATOM 640 C C . GLU A 1 84 ? -17.684 0.745 -0.933 1.00 92.00 84 GLU A C 1
ATOM 642 O O . GLU A 1 84 ? -18.864 0.759 -1.271 1.00 92.00 84 GLU A O 1
ATOM 647 N N . GLU A 1 85 ? -16.709 0.576 -1.830 1.00 92.00 85 GLU A N 1
ATOM 648 C CA . GLU A 1 85 ? -16.965 0.439 -3.263 1.00 92.00 85 GLU A CA 1
ATOM 649 C C . GLU A 1 85 ? -17.608 -0.916 -3.595 1.00 92.00 85 GLU A C 1
ATOM 651 O O . GLU A 1 85 ? -17.188 -1.974 -3.106 1.00 92.00 85 GLU A O 1
ATOM 656 N N . ALA A 1 86 ? -18.599 -0.897 -4.488 1.00 91.00 86 ALA A N 1
ATOM 657 C CA . ALA A 1 86 ? -19.318 -2.096 -4.900 1.00 91.00 86 ALA A CA 1
ATOM 658 C C . ALA A 1 86 ? -18.370 -3.140 -5.524 1.00 91.00 86 ALA A C 1
ATOM 660 O O . ALA A 1 86 ? -17.575 -2.841 -6.416 1.00 91.00 86 ALA A O 1
ATOM 661 N N . GLY A 1 87 ? -18.451 -4.387 -5.050 1.00 88.75 87 GLY A N 1
ATOM 662 C CA . GLY A 1 87 ? -17.619 -5.490 -5.546 1.00 88.75 87 GLY A CA 1
ATOM 663 C C . GLY A 1 87 ? -16.158 -5.457 -5.078 1.00 88.75 87 GLY A C 1
ATOM 664 O O . GLY A 1 87 ? -15.333 -6.212 -5.602 1.00 88.75 87 GLY A O 1
ATOM 665 N N . CYS A 1 88 ? -15.808 -4.616 -4.097 1.00 92.56 88 CYS A N 1
ATOM 666 C CA . CYS A 1 88 ? -14.465 -4.628 -3.532 1.00 92.56 88 CYS A CA 1
ATOM 667 C C . CYS A 1 88 ? -14.166 -5.958 -2.819 1.00 92.56 88 CYS A C 1
ATOM 669 O O . CYS A 1 88 ? -14.908 -6.422 -1.956 1.00 92.56 88 CYS A O 1
ATOM 671 N N . LYS A 1 89 ? -13.021 -6.566 -3.149 1.00 91.19 89 LYS A N 1
ATOM 672 C CA . LYS A 1 89 ? -12.560 -7.826 -2.538 1.00 91.19 89 LYS A CA 1
ATOM 673 C C . LYS A 1 89 ? -12.035 -7.645 -1.107 1.00 91.19 89 LYS A C 1
ATOM 675 O O . LYS A 1 89 ? -11.855 -8.627 -0.389 1.00 91.19 89 LYS A O 1
ATOM 680 N N . VAL A 1 90 ? -11.716 -6.415 -0.698 1.00 89.56 90 VAL A N 1
ATOM 681 C CA . VAL A 1 90 ? -11.063 -6.126 0.586 1.00 89.56 90 VAL A CA 1
ATOM 682 C C . VAL A 1 90 ? -12.099 -5.700 1.622 1.00 89.56 90 VAL A C 1
ATOM 684 O O . VAL A 1 90 ? -12.433 -4.528 1.733 1.00 89.56 90 VAL A O 1
ATOM 687 N N . VAL A 1 91 ? -12.547 -6.656 2.439 1.00 85.06 91 VAL A N 1
ATOM 688 C CA . VAL A 1 91 ? -13.576 -6.419 3.475 1.00 85.06 91 VAL A CA 1
ATOM 689 C C . VAL A 1 91 ? -12.971 -5.988 4.816 1.00 85.06 91 VAL A C 1
ATOM 691 O O . VAL A 1 91 ? -13.546 -5.200 5.554 1.00 85.06 91 VAL A O 1
ATOM 694 N N . ARG A 1 92 ? -11.763 -6.465 5.138 1.00 86.56 92 ARG A N 1
ATOM 695 C CA . ARG A 1 92 ? -11.123 -6.258 6.452 1.00 86.56 92 ARG A CA 1
ATOM 696 C C . ARG A 1 92 ? -10.660 -4.807 6.712 1.00 86.56 92 ARG A C 1
ATOM 698 O O . ARG A 1 92 ? -10.118 -4.530 7.774 1.00 86.56 92 ARG A O 1
ATOM 705 N N . GLY A 1 93 ? -10.789 -3.905 5.740 1.00 92.25 93 GLY A N 1
ATOM 706 C CA . GLY A 1 93 ? -10.356 -2.508 5.850 1.00 92.25 93 GLY A CA 1
ATOM 707 C C . GLY A 1 93 ? -8.839 -2.303 5.870 1.00 92.25 93 GLY A C 1
ATOM 708 O O . GLY A 1 93 ? -8.063 -3.209 5.568 1.00 92.25 93 GLY A O 1
ATOM 709 N N . PHE A 1 94 ? -8.390 -1.109 6.230 1.00 93.69 94 PHE A N 1
ATOM 710 C CA . PHE A 1 94 ? -7.009 -0.638 6.189 1.00 93.69 94 PHE A CA 1
ATOM 711 C C . PHE A 1 94 ? -6.629 0.029 7.511 1.00 93.69 94 PHE A C 1
ATOM 713 O O . PHE A 1 94 ? -7.473 0.563 8.228 1.00 93.69 94 PHE A O 1
ATOM 720 N N . ALA A 1 95 ? -5.335 0.010 7.833 1.00 92.06 95 ALA A N 1
ATOM 721 C CA . ALA A 1 95 ? -4.813 0.607 9.062 1.00 92.06 95 ALA A CA 1
ATOM 722 C C . ALA A 1 95 ? -4.753 2.146 9.014 1.00 92.06 95 ALA A C 1
ATOM 724 O O . ALA A 1 95 ? -4.678 2.792 10.058 1.00 92.06 95 ALA A O 1
ATOM 725 N N . SER A 1 96 ? -4.769 2.744 7.817 1.00 91.62 96 SER A N 1
ATOM 726 C CA . SER A 1 96 ? -4.712 4.195 7.618 1.00 91.62 96 SER A CA 1
ATOM 727 C C . SER A 1 96 ? -5.587 4.655 6.445 1.00 91.62 96 SER A C 1
ATOM 729 O O . SER A 1 96 ? -5.825 3.883 5.512 1.00 91.62 96 SER A O 1
ATOM 731 N N . LYS A 1 97 ? -6.021 5.927 6.460 1.00 91.88 97 LYS A N 1
ATOM 732 C CA . LYS A 1 97 ? -6.756 6.549 5.339 1.00 91.88 97 LYS A CA 1
ATOM 733 C C . LYS A 1 97 ? -5.934 6.530 4.042 1.00 91.88 97 LYS A C 1
ATOM 735 O O . LYS A 1 97 ? -6.461 6.189 2.992 1.00 91.88 97 LYS A O 1
ATOM 740 N N . ASN A 1 98 ? -4.629 6.800 4.125 1.00 91.25 98 ASN A N 1
ATOM 741 C CA . ASN A 1 98 ? -3.726 6.800 2.968 1.00 91.25 98 ASN A CA 1
ATOM 742 C C . ASN A 1 98 ? -3.642 5.420 2.283 1.00 91.25 98 ASN A C 1
ATOM 744 O O . ASN A 1 98 ? -3.555 5.321 1.060 1.00 91.25 98 ASN A O 1
ATOM 748 N N . ASP A 1 99 ? -3.697 4.330 3.056 1.00 91.31 99 ASP A N 1
ATOM 749 C CA . ASP A 1 99 ? -3.722 2.978 2.488 1.00 91.31 99 ASP A CA 1
ATOM 750 C C . ASP A 1 99 ? -5.039 2.689 1.752 1.00 91.31 99 ASP A C 1
ATOM 752 O O . ASP A 1 99 ? -5.012 2.075 0.682 1.00 91.31 99 ASP A O 1
ATOM 756 N N . LEU A 1 100 ? -6.170 3.170 2.285 1.00 93.31 100 LEU A N 1
ATOM 757 C CA . LEU A 1 100 ? -7.471 3.092 1.619 1.00 93.31 100 LEU A CA 1
ATOM 758 C C . LEU A 1 100 ? -7.478 3.902 0.313 1.00 93.31 100 LEU A C 1
ATOM 760 O O . LEU A 1 100 ? -7.906 3.392 -0.718 1.00 93.31 100 LEU A O 1
ATOM 764 N N . GLU A 1 101 ? -6.962 5.129 0.323 1.00 91.88 101 GLU A N 1
ATOM 765 C CA . GLU A 1 101 ? -6.867 5.974 -0.875 1.00 91.88 101 GLU A CA 1
ATOM 766 C C . GLU A 1 101 ? -5.971 5.343 -1.947 1.00 91.88 101 GLU A C 1
ATOM 768 O O . GLU A 1 101 ? -6.350 5.257 -3.117 1.00 91.88 101 GLU A O 1
ATOM 773 N N . ARG A 1 102 ? -4.811 4.800 -1.552 1.00 91.75 102 ARG A N 1
ATOM 774 C CA . ARG A 1 102 ? -3.947 4.033 -2.461 1.00 91.75 102 ARG A CA 1
ATOM 775 C C . ARG A 1 102 ? -4.694 2.841 -3.057 1.00 91.75 102 ARG A C 1
ATOM 777 O O . ARG A 1 102 ? -4.571 2.575 -4.252 1.00 91.75 102 ARG A O 1
ATOM 784 N N . HIS A 1 103 ? -5.434 2.103 -2.233 1.00 93.12 103 HIS A N 1
ATOM 785 C CA . HIS A 1 103 ? -6.232 0.976 -2.691 1.00 93.12 103 HIS A CA 1
ATOM 786 C C . HIS A 1 103 ? -7.272 1.421 -3.725 1.00 93.12 103 HIS A C 1
ATOM 788 O O . HIS A 1 103 ? -7.288 0.858 -4.821 1.00 93.12 103 HIS A O 1
ATOM 794 N N . LYS A 1 104 ? -8.039 2.479 -3.432 1.00 91.75 104 LYS A N 1
ATOM 795 C CA . LYS A 1 104 ? -9.009 3.074 -4.359 1.00 91.75 104 LYS A CA 1
ATOM 796 C C . LYS A 1 104 ? -8.364 3.479 -5.692 1.00 91.75 104 LYS A C 1
ATOM 798 O O . LYS A 1 104 ? -8.890 3.105 -6.737 1.00 91.75 104 LYS A O 1
ATOM 803 N N . LYS A 1 105 ? -7.173 4.094 -5.682 1.00 89.31 105 LYS A N 1
ATOM 804 C CA . LYS A 1 105 ? -6.415 4.431 -6.909 1.00 89.31 105 LYS A CA 1
ATOM 805 C C . LYS A 1 105 ? -6.036 3.211 -7.743 1.00 89.31 105 LYS A C 1
ATOM 807 O O . LYS A 1 105 ? -6.068 3.266 -8.964 1.00 89.31 105 LYS A O 1
ATOM 812 N N . THR A 1 106 ? -5.649 2.110 -7.102 1.00 89.25 106 THR A N 1
ATOM 813 C CA . THR A 1 106 ? -5.124 0.931 -7.819 1.00 89.25 106 THR A CA 1
ATOM 814 C C . THR A 1 106 ? -6.169 -0.102 -8.224 1.00 89.25 106 THR A C 1
ATOM 816 O O . THR A 1 106 ? -5.958 -0.799 -9.210 1.00 89.25 106 THR A O 1
ATOM 819 N N . VAL A 1 107 ? -7.250 -0.244 -7.456 1.00 91.12 107 VAL A N 1
ATOM 820 C CA . VAL A 1 107 ? -8.271 -1.285 -7.663 1.00 91.12 107 VAL A CA 1
ATOM 821 C C . VAL A 1 107 ? -9.530 -0.706 -8.292 1.00 91.12 107 VAL A C 1
ATOM 823 O O . VAL A 1 107 ? -10.129 -1.344 -9.150 1.00 91.12 107 VAL A O 1
ATOM 826 N N . HIS A 1 108 ? -9.901 0.506 -7.886 1.00 90.44 108 HIS A N 1
ATOM 827 C CA . HIS A 1 108 ? -11.107 1.188 -8.351 1.00 90.44 108 HIS A CA 1
ATOM 828 C C . HIS A 1 108 ? -10.796 2.340 -9.317 1.00 90.44 108 HIS A C 1
ATOM 830 O O . HIS A 1 108 ? -11.715 3.012 -9.766 1.00 90.44 108 HIS A O 1
ATOM 836 N N . PHE A 1 109 ? -9.514 2.574 -9.634 1.00 87.81 109 PHE A N 1
ATOM 837 C CA . PHE A 1 109 ? -9.039 3.666 -10.496 1.00 87.81 109 PHE A CA 1
ATOM 838 C C . PHE A 1 109 ? -9.550 5.057 -10.085 1.00 87.81 109 PHE A C 1
ATOM 840 O O . PHE A 1 109 ? -9.624 5.972 -10.900 1.00 87.81 109 PHE A O 1
ATOM 847 N N . MET A 1 110 ? -9.865 5.236 -8.799 1.00 87.38 110 MET A N 1
ATOM 848 C CA . MET A 1 110 ? -10.332 6.510 -8.260 1.00 87.38 110 MET A CA 1
ATOM 849 C C . MET A 1 110 ? -9.154 7.376 -7.832 1.00 87.38 110 MET A C 1
ATOM 851 O O . MET A 1 110 ? -8.258 6.921 -7.117 1.00 87.38 110 MET A O 1
ATOM 855 N N . MET A 1 111 ? -9.160 8.643 -8.233 1.00 83.62 111 MET A N 1
ATOM 856 C CA . MET A 1 111 ? -8.132 9.574 -7.788 1.00 83.62 111 MET A CA 1
ATOM 857 C C . MET A 1 111 ? -8.217 9.807 -6.271 1.00 83.62 111 MET A C 1
ATOM 859 O O . MET A 1 111 ? -9.315 9.980 -5.741 1.00 83.62 111 MET A O 1
ATOM 863 N N . PRO A 1 112 ? -7.076 9.832 -5.562 1.00 83.06 112 PRO A N 1
ATOM 864 C CA . PRO A 1 112 ? -7.059 10.143 -4.141 1.00 83.06 112 PRO A CA 1
ATOM 865 C C . PRO A 1 112 ? -7.435 11.614 -3.903 1.00 83.06 112 PRO A C 1
ATOM 867 O O . PRO A 1 112 ? -7.125 12.486 -4.721 1.00 83.06 112 PRO A O 1
ATOM 870 N N . GLU A 1 113 ? -8.082 11.887 -2.767 1.00 80.81 113 GLU A N 1
ATOM 871 C CA . GLU A 1 113 ? -8.389 13.257 -2.331 1.00 80.81 113 GLU A CA 1
ATOM 872 C C . GLU A 1 113 ? -7.111 14.014 -1.960 1.00 80.81 113 GLU A C 1
ATOM 874 O O . GLU A 1 113 ? -6.954 15.185 -2.303 1.00 80.81 113 GLU A O 1
ATOM 879 N N . ALA A 1 114 ? -6.183 13.328 -1.285 1.00 76.56 114 ALA A N 1
ATOM 880 C CA . ALA A 1 114 ? -4.914 13.877 -0.841 1.00 76.56 114 ALA A CA 1
ATOM 881 C C . ALA A 1 114 ? -3.725 13.174 -1.519 1.00 76.56 114 ALA A C 1
ATOM 883 O O . ALA A 1 114 ? -3.680 11.955 -1.669 1.00 76.56 114 ALA A O 1
ATOM 884 N N . GLY A 1 115 ? -2.714 13.961 -1.896 1.00 75.06 115 GLY A N 1
ATOM 885 C CA . GLY A 1 115 ? -1.455 13.465 -2.455 1.00 75.06 115 GLY A CA 1
ATOM 886 C C . GLY A 1 115 ? -1.382 13.444 -3.991 1.00 75.06 115 GLY A C 1
ATOM 887 O O . GLY A 1 115 ? -2.255 13.979 -4.675 1.00 75.06 115 GLY A O 1
ATOM 888 N N . PRO A 1 116 ? -0.300 12.871 -4.557 1.00 78.44 116 PRO A N 1
ATOM 889 C CA . PRO A 1 116 ? -0.026 12.949 -5.989 1.00 78.44 116 PRO A CA 1
ATOM 890 C C . PRO A 1 116 ? -1.017 12.136 -6.830 1.00 78.44 116 PRO A C 1
ATOM 892 O O . PRO A 1 116 ? -1.099 10.901 -6.747 1.00 78.44 116 PRO A O 1
ATOM 895 N N . LYS A 1 117 ? -1.735 12.841 -7.704 1.00 84.00 117 LYS A N 1
ATOM 896 C CA . LYS A 1 117 ? -2.613 12.248 -8.722 1.00 84.00 117 LYS A CA 1
ATOM 897 C C . LYS A 1 117 ? -1.820 11.619 -9.871 1.00 84.00 117 LYS A C 1
ATOM 899 O O . LYS A 1 117 ? -2.277 10.640 -10.453 1.00 84.00 117 LYS A O 1
ATOM 904 N N . ALA A 1 118 ? -0.583 12.062 -10.052 1.00 85.31 118 ALA A N 1
ATOM 905 C CA . ALA A 1 118 ? 0.336 11.575 -11.059 1.00 85.31 118 ALA A CA 1
ATOM 906 C C . ALA A 1 118 ? 0.724 10.088 -10.949 1.00 85.31 118 ALA A C 1
ATOM 908 O O . ALA A 1 118 ? 0.597 9.426 -9.906 1.00 85.31 118 ALA A O 1
ATOM 909 N N . TRP A 1 119 ? 1.267 9.598 -12.054 1.00 87.62 119 TRP A N 1
ATOM 910 C CA . TRP A 1 119 ? 1.937 8.322 -12.247 1.00 87.62 119 TRP A CA 1
ATOM 911 C C . TRP A 1 119 ? 3.430 8.554 -12.469 1.00 87.62 119 TRP A C 1
ATOM 913 O O . TRP A 1 119 ? 3.856 9.638 -12.857 1.00 87.62 119 TRP A O 1
ATOM 923 N N . TYR A 1 120 ? 4.234 7.530 -12.202 1.00 88.94 120 TYR A N 1
ATOM 924 C CA . TYR A 1 120 ? 5.689 7.608 -12.280 1.00 88.94 120 TYR A CA 1
ATOM 925 C C . TYR A 1 120 ? 6.224 6.642 -13.333 1.00 88.94 120 TYR A C 1
ATOM 927 O O . TYR A 1 120 ? 5.800 5.483 -13.377 1.00 88.94 120 TYR A O 1
ATOM 935 N N . VAL A 1 121 ? 7.183 7.101 -14.132 1.00 89.62 121 VAL A N 1
ATOM 936 C CA . VAL A 1 121 ? 7.801 6.324 -15.215 1.00 89.62 121 VAL A CA 1
ATOM 937 C C . VAL A 1 121 ? 9.302 6.205 -14.986 1.00 89.62 121 VAL A C 1
ATOM 939 O O . VAL A 1 121 ? 9.933 7.102 -14.423 1.00 89.62 121 VAL A O 1
ATOM 942 N N . CYS A 1 122 ? 9.868 5.069 -15.394 1.00 89.94 122 CYS A N 1
ATOM 943 C CA . CYS A 1 122 ? 11.309 4.869 -15.371 1.00 89.94 122 CYS A CA 1
ATOM 944 C C . CYS A 1 122 ? 11.985 5.786 -16.409 1.00 89.94 122 CYS A C 1
ATOM 946 O O . CYS A 1 122 ? 11.639 5.692 -17.588 1.00 89.94 122 CYS A O 1
ATOM 948 N N . PRO A 1 123 ? 12.955 6.632 -16.012 1.00 85.38 123 PRO A N 1
ATOM 949 C CA . PRO A 1 123 ? 13.630 7.555 -16.927 1.00 85.38 123 PRO A CA 1
ATOM 950 C C . PRO A 1 123 ? 14.550 6.844 -17.929 1.00 85.38 123 PRO A C 1
ATOM 952 O O . PRO A 1 123 ? 14.816 7.381 -18.996 1.00 85.38 123 PRO A O 1
ATOM 955 N N . VAL A 1 124 ? 15.024 5.633 -17.605 1.00 84.00 124 VAL A N 1
ATOM 956 C CA . VAL A 1 124 ? 15.939 4.865 -18.469 1.00 84.00 124 VAL A CA 1
ATOM 957 C C . VAL A 1 124 ? 15.236 4.388 -19.745 1.00 84.00 124 VAL A C 1
ATOM 959 O O . VAL A 1 124 ? 15.866 4.306 -20.794 1.00 84.00 124 VAL A O 1
ATOM 962 N N . GLY A 1 125 ? 13.928 4.105 -19.683 1.00 78.44 125 GLY A N 1
ATOM 963 C CA . GLY A 1 125 ? 13.156 3.641 -20.840 1.00 78.44 125 GLY A CA 1
ATOM 964 C C . GLY A 1 125 ? 13.695 2.349 -21.482 1.00 78.44 125 GLY A C 1
ATOM 965 O O . GLY A 1 125 ? 14.478 1.610 -20.887 1.00 78.44 125 GLY A O 1
ATOM 966 N N . GLY A 1 126 ? 13.216 2.034 -22.688 1.00 72.44 126 GLY A N 1
ATOM 967 C CA . GLY A 1 126 ? 13.879 1.096 -23.610 1.00 72.44 126 GLY A CA 1
ATOM 968 C C . GLY A 1 126 ? 13.632 -0.411 -23.442 1.00 72.44 126 GLY A C 1
ATOM 969 O O . GLY A 1 126 ? 13.995 -1.165 -24.337 1.00 72.44 126 GLY A O 1
ATOM 970 N N . PHE A 1 127 ? 12.991 -0.871 -22.362 1.00 77.38 127 PHE A N 1
ATOM 971 C CA . PHE A 1 127 ? 12.676 -2.297 -22.153 1.00 77.38 127 PHE A CA 1
ATOM 972 C C . PHE A 1 127 ? 11.289 -2.486 -21.521 1.00 77.38 127 PHE A C 1
ATOM 974 O O . PHE A 1 127 ? 10.798 -1.597 -20.821 1.00 77.38 127 PHE A O 1
ATOM 981 N N . ASP A 1 128 ? 10.679 -3.666 -21.690 1.00 76.31 128 ASP A N 1
ATOM 982 C CA . ASP A 1 128 ? 9.290 -3.963 -21.279 1.00 76.31 128 ASP A CA 1
ATOM 983 C C . ASP A 1 128 ? 8.958 -3.580 -19.830 1.00 76.31 128 ASP A C 1
ATOM 985 O O . ASP A 1 128 ? 7.882 -3.063 -19.528 1.00 76.31 128 ASP A O 1
ATOM 989 N N . LYS A 1 129 ? 9.898 -3.792 -18.903 1.00 77.38 129 LYS A N 1
ATOM 990 C CA . LYS A 1 129 ? 9.696 -3.494 -17.475 1.00 77.38 129 LYS A CA 1
ATOM 991 C C . LYS A 1 129 ? 9.849 -2.006 -17.136 1.00 77.38 129 LYS A C 1
ATOM 993 O O . LYS A 1 129 ? 9.378 -1.595 -16.075 1.00 77.38 129 LYS A O 1
ATOM 998 N N . CYS A 1 130 ? 10.481 -1.220 -18.007 1.00 85.06 130 CYS A N 1
ATOM 999 C CA . CYS A 1 130 ? 10.721 0.216 -17.831 1.00 85.06 130 CYS A CA 1
ATOM 1000 C C . CYS A 1 130 ? 9.572 1.073 -18.382 1.00 85.06 130 CYS A C 1
ATOM 1002 O O . CYS A 1 130 ? 9.357 2.180 -17.902 1.00 85.06 130 CYS A O 1
ATOM 1004 N N . MET A 1 131 ? 8.785 0.546 -19.326 1.00 84.31 131 MET A N 1
ATOM 1005 C CA . MET A 1 131 ? 7.621 1.241 -19.903 1.00 84.31 131 MET A CA 1
ATOM 1006 C C . MET A 1 131 ? 6.395 1.272 -18.973 1.00 84.31 131 MET A C 1
ATOM 1008 O O . MET A 1 131 ? 5.361 1.853 -19.295 1.00 84.31 131 MET A O 1
ATOM 1012 N N . LYS A 1 132 ? 6.481 0.629 -17.805 1.00 87.31 132 LYS A N 1
ATOM 1013 C CA . LYS A 1 132 ? 5.367 0.512 -16.867 1.00 87.31 132 LYS A CA 1
ATOM 1014 C C . LYS A 1 132 ? 5.079 1.831 -16.146 1.00 87.31 132 LYS A C 1
ATOM 1016 O O . LYS A 1 132 ? 5.976 2.434 -15.560 1.00 87.31 132 LYS A O 1
ATOM 1021 N N . LEU A 1 133 ? 3.794 2.179 -16.062 1.00 88.00 133 LEU A N 1
ATOM 1022 C CA . LEU A 1 133 ? 3.296 3.240 -15.188 1.00 88.00 133 LEU A CA 1
ATOM 1023 C C . LEU A 1 133 ? 3.203 2.748 -13.742 1.00 88.00 133 LEU A C 1
ATOM 1025 O O . LEU A 1 133 ? 2.512 1.773 -13.424 1.00 88.00 133 LEU A O 1
ATOM 1029 N N . TRP A 1 134 ? 3.890 3.440 -12.841 1.00 88.44 134 TRP A N 1
ATOM 1030 C CA . TRP A 1 134 ? 3.876 3.133 -11.420 1.00 88.44 134 TRP A CA 1
ATOM 1031 C C . TRP A 1 134 ? 2.972 4.119 -10.682 1.00 88.44 134 TRP A C 1
ATOM 1033 O O . TRP A 1 134 ? 3.213 5.319 -10.736 1.00 88.44 134 TRP A O 1
ATOM 1043 N N . PRO A 1 135 ? 1.980 3.658 -9.903 1.00 86.88 135 PRO A N 1
ATOM 1044 C CA . PRO A 1 135 ? 1.106 4.559 -9.148 1.00 86.88 135 PRO A CA 1
ATOM 1045 C C . PRO A 1 135 ? 1.809 5.235 -7.956 1.00 86.88 135 PRO A C 1
ATOM 1047 O O . PRO A 1 135 ? 1.220 6.100 -7.313 1.00 86.88 135 PRO A O 1
ATOM 1050 N N . ARG A 1 136 ? 3.039 4.811 -7.608 1.00 88.62 136 ARG A N 1
ATOM 1051 C CA . ARG A 1 136 ? 3.815 5.297 -6.454 1.00 88.62 136 ARG A CA 1
ATOM 1052 C C . ARG A 1 136 ? 5.309 5.402 -6.747 1.00 88.62 136 ARG A C 1
ATOM 1054 O O . ARG A 1 136 ? 5.901 4.447 -7.249 1.00 88.62 136 ARG A O 1
ATOM 1061 N N . LYS A 1 137 ? 5.926 6.484 -6.257 1.00 88.38 137 LYS A N 1
ATOM 1062 C CA . LYS A 1 137 ? 7.375 6.735 -6.336 1.00 88.38 137 LYS A CA 1
ATOM 1063 C C . LYS A 1 137 ? 8.217 5.667 -5.634 1.00 88.38 137 LYS A C 1
ATOM 1065 O O . LYS A 1 137 ? 9.254 5.281 -6.155 1.00 88.38 137 LYS A O 1
ATOM 1070 N N . ASP A 1 138 ? 7.781 5.146 -4.484 1.00 89.12 138 ASP A N 1
ATOM 1071 C CA . ASP A 1 138 ? 8.551 4.118 -3.756 1.00 89.12 138 ASP A CA 1
ATOM 1072 C C . ASP A 1 138 ? 8.709 2.830 -4.567 1.00 89.12 138 ASP A C 1
ATOM 1074 O O . ASP A 1 138 ? 9.777 2.224 -4.582 1.00 89.12 138 ASP A O 1
ATOM 1078 N N . ASN A 1 139 ? 7.643 2.425 -5.262 1.00 90.75 139 ASN A N 1
ATOM 1079 C CA . ASN A 1 139 ? 7.675 1.235 -6.098 1.00 90.75 139 ASN A CA 1
ATOM 1080 C C . ASN A 1 139 ? 8.657 1.424 -7.258 1.00 90.75 139 ASN A C 1
ATOM 1082 O O . ASN A 1 139 ? 9.421 0.510 -7.564 1.00 90.75 139 ASN A O 1
ATOM 1086 N N . LEU A 1 140 ? 8.670 2.620 -7.854 1.00 89.88 140 LEU A N 1
ATOM 1087 C CA . LEU A 1 140 ? 9.645 2.957 -8.876 1.00 89.88 140 LEU A CA 1
ATOM 1088 C C . LEU A 1 140 ? 11.069 2.973 -8.308 1.00 89.88 140 LEU A C 1
ATOM 1090 O O . LEU A 1 140 ? 11.939 2.363 -8.908 1.00 89.88 140 LEU A O 1
ATOM 1094 N N . ARG A 1 141 ? 11.319 3.535 -7.116 1.00 88.31 141 ARG A N 1
ATOM 1095 C CA . ARG A 1 141 ? 12.645 3.450 -6.465 1.00 88.31 141 ARG A CA 1
ATOM 1096 C C . ARG A 1 141 ? 13.118 2.003 -6.293 1.00 88.31 141 ARG A C 1
ATOM 1098 O O . ARG A 1 141 ? 14.283 1.703 -6.538 1.00 88.31 141 ARG A O 1
ATOM 1105 N N . VAL A 1 142 ? 12.222 1.093 -5.905 1.00 89.88 142 VAL A N 1
ATOM 1106 C CA . VAL A 1 142 ? 12.541 -0.342 -5.813 1.00 89.88 142 VAL A CA 1
ATOM 1107 C C . VAL A 1 142 ? 12.851 -0.935 -7.191 1.00 89.88 142 VAL A C 1
ATOM 1109 O O . VAL A 1 142 ? 13.789 -1.722 -7.304 1.00 89.88 142 VAL A O 1
ATOM 1112 N N . HIS A 1 143 ? 12.102 -0.564 -8.232 1.00 90.00 143 HIS A N 1
ATOM 1113 C CA . HIS A 1 143 ? 12.406 -0.951 -9.611 1.00 90.00 143 HIS A CA 1
ATOM 1114 C C . HIS A 1 143 ? 13.784 -0.439 -10.049 1.00 90.00 143 HIS A C 1
ATOM 1116 O O . HIS A 1 143 ? 14.594 -1.251 -10.483 1.00 90.00 143 HIS A O 1
ATOM 1122 N N . MET A 1 144 ? 14.085 0.848 -9.847 1.00 88.25 144 MET A N 1
ATOM 1123 C CA . MET A 1 144 ? 15.372 1.451 -10.210 1.00 88.25 144 MET A CA 1
ATOM 1124 C C . MET A 1 144 ? 16.539 0.715 -9.557 1.00 88.25 144 MET A C 1
ATOM 1126 O O . MET A 1 144 ? 17.477 0.312 -10.240 1.00 88.25 144 MET A O 1
ATOM 1130 N N . ARG A 1 145 ? 16.425 0.419 -8.258 1.00 88.38 145 ARG A N 1
ATOM 1131 C CA . ARG A 1 145 ? 17.446 -0.343 -7.534 1.00 88.38 145 ARG A CA 1
ATOM 1132 C C . ARG A 1 145 ? 17.645 -1.744 -8.109 1.00 88.38 145 ARG A C 1
ATOM 1134 O O . ARG A 1 145 ? 18.771 -2.206 -8.231 1.00 88.38 145 ARG A O 1
ATOM 1141 N N . ARG A 1 146 ? 16.554 -2.442 -8.434 1.00 88.88 146 ARG A N 1
ATOM 1142 C CA . ARG A 1 146 ? 16.597 -3.845 -8.878 1.00 88.88 146 ARG A CA 1
ATOM 1143 C C . ARG A 1 146 ? 16.940 -4.021 -10.350 1.00 88.88 146 ARG A C 1
ATOM 1145 O O . ARG A 1 146 ? 17.366 -5.106 -10.717 1.00 88.88 146 ARG A O 1
ATOM 1152 N N . GLN A 1 147 ? 16.624 -3.052 -11.203 1.00 87.88 147 GLN A N 1
ATOM 1153 C CA . GLN A 1 147 ? 16.790 -3.173 -12.656 1.00 87.88 147 GLN A CA 1
ATOM 1154 C C . GLN A 1 147 ? 17.963 -2.349 -13.185 1.00 87.88 147 GLN A C 1
ATOM 1156 O O . GLN A 1 147 ? 18.516 -2.709 -14.216 1.00 87.88 147 GLN A O 1
ATOM 1161 N N . HIS A 1 148 ? 18.361 -1.286 -12.484 1.00 86.00 148 HIS A N 1
ATOM 1162 C CA . HIS A 1 148 ? 19.390 -0.356 -12.957 1.00 86.00 148 HIS A CA 1
ATOM 1163 C C . HIS A 1 148 ? 20.525 -0.137 -11.951 1.00 86.00 148 HIS A C 1
ATOM 1165 O O . HIS A 1 148 ? 21.434 0.632 -12.235 1.00 86.00 148 HIS A O 1
ATOM 1171 N N . GLY A 1 149 ? 20.474 -0.750 -10.761 1.00 82.44 149 GLY A N 1
ATOM 1172 C CA . GLY A 1 149 ? 21.470 -0.521 -9.706 1.00 82.44 149 GLY A CA 1
ATOM 1173 C C . GLY A 1 149 ? 21.498 0.918 -9.170 1.00 82.44 149 GLY A C 1
ATOM 1174 O O . GLY A 1 149 ? 22.336 1.234 -8.334 1.00 82.44 149 GLY A O 1
ATOM 1175 N N . ALA A 1 150 ? 20.577 1.778 -9.616 1.00 74.25 150 ALA A N 1
ATOM 1176 C CA . ALA A 1 150 ? 20.493 3.172 -9.211 1.00 74.25 150 ALA A CA 1
ATOM 1177 C C . ALA A 1 150 ? 19.845 3.299 -7.824 1.00 74.25 150 ALA A C 1
ATOM 1179 O O . ALA A 1 150 ? 18.858 2.628 -7.503 1.00 74.25 150 ALA A O 1
ATOM 1180 N N . ASP A 1 151 ? 20.367 4.201 -7.001 1.00 65.38 151 ASP A N 1
ATOM 1181 C CA . ASP A 1 151 ? 19.980 4.398 -5.600 1.00 65.38 151 ASP A CA 1
ATOM 1182 C C . ASP A 1 151 ? 18.668 5.190 -5.409 1.00 65.38 151 ASP A C 1
ATOM 1184 O O . ASP A 1 151 ? 18.229 5.438 -4.285 1.00 65.38 151 ASP A O 1
ATOM 1188 N N . GLY A 1 152 ? 17.944 5.485 -6.493 1.00 57.62 152 GLY A N 1
ATOM 1189 C CA . GLY A 1 152 ? 16.630 6.134 -6.438 1.00 57.62 152 GLY A CA 1
ATOM 1190 C C . GLY A 1 152 ? 16.689 7.647 -6.214 1.00 57.62 152 GLY A C 1
ATOM 1191 O O . GLY A 1 152 ? 15.655 8.236 -5.886 1.00 57.62 152 GLY A O 1
ATOM 1192 N N . SER A 1 153 ? 17.871 8.243 -6.401 1.00 59.19 153 SER A N 1
ATOM 1193 C CA . SER A 1 153 ? 18.123 9.688 -6.477 1.00 59.19 153 SER A CA 1
ATOM 1194 C C . SER A 1 153 ? 17.838 10.287 -7.867 1.00 59.19 153 SER A C 1
ATOM 1196 O O . SER A 1 153 ? 17.773 11.503 -8.001 1.00 59.19 153 SER A O 1
ATOM 1198 N N . GLN A 1 154 ? 17.625 9.445 -8.884 1.00 59.62 154 GLN A N 1
ATOM 1199 C CA . GLN A 1 154 ? 17.405 9.863 -10.272 1.00 59.62 154 GLN A CA 1
ATOM 1200 C C . GLN A 1 154 ? 16.061 10.572 -10.494 1.00 59.62 154 GLN A C 1
ATOM 1202 O O . GLN A 1 154 ? 15.056 10.264 -9.837 1.00 59.62 154 GLN A O 1
ATOM 1207 N N . ASP A 1 155 ? 16.057 11.474 -11.478 1.00 60.97 155 ASP A N 1
ATOM 1208 C CA . ASP A 1 155 ? 14.882 12.200 -11.947 1.00 60.97 155 ASP A CA 1
ATOM 1209 C C . ASP A 1 155 ? 13.761 11.234 -12.327 1.00 60.97 155 ASP A C 1
ATOM 1211 O O . ASP A 1 155 ? 13.903 10.327 -13.146 1.00 60.97 155 ASP A O 1
ATOM 1215 N N . VAL A 1 156 ? 12.620 11.412 -11.672 1.00 71.38 156 VAL A N 1
ATOM 1216 C CA . VAL A 1 156 ? 11.420 10.621 -11.912 1.00 71.38 156 VAL A CA 1
ATOM 1217 C C . VAL A 1 156 ? 10.578 11.360 -12.930 1.00 71.38 156 VAL A C 1
ATOM 1219 O O . VAL A 1 156 ? 10.198 12.500 -12.672 1.00 71.38 156 VAL A O 1
ATOM 1222 N N . ILE A 1 157 ? 10.218 10.714 -14.037 1.00 77.81 157 ILE A N 1
ATOM 1223 C CA . ILE A 1 157 ? 9.234 11.299 -14.947 1.00 77.81 157 ILE A CA 1
ATOM 1224 C C . ILE A 1 157 ? 7.859 11.138 -14.296 1.00 77.81 157 ILE A C 1
ATOM 1226 O O . ILE A 1 157 ? 7.441 10.026 -13.956 1.00 77.81 157 ILE A O 1
ATOM 1230 N N . VAL A 1 158 ? 7.190 12.268 -14.083 1.00 81.75 158 VAL A N 1
ATOM 1231 C CA . VAL A 1 158 ? 5.867 12.369 -13.468 1.00 81.75 158 VAL A CA 1
ATOM 1232 C C . VAL A 1 158 ? 4.861 12.676 -14.571 1.00 81.75 158 VAL A C 1
ATOM 1234 O O . VAL A 1 158 ? 5.060 13.615 -15.335 1.00 81.75 158 VAL A O 1
ATOM 1237 N N . VAL A 1 159 ? 3.807 11.869 -14.670 1.00 81.88 159 VAL A N 1
ATOM 1238 C CA . VAL A 1 159 ? 2.772 11.995 -15.703 1.00 81.88 159 VAL A CA 1
ATOM 1239 C C . VAL A 1 159 ? 1.410 12.122 -15.035 1.00 81.88 159 VAL A C 1
ATOM 1241 O O . VAL A 1 159 ? 1.034 11.255 -14.245 1.00 81.88 159 VAL A O 1
ATOM 1244 N N . ASP A 1 160 ? 0.666 13.172 -15.360 1.00 80.75 160 ASP A N 1
ATOM 1245 C CA . ASP A 1 160 ? -0.733 13.326 -14.962 1.00 80.75 160 ASP A CA 1
ATOM 1246 C C . ASP A 1 160 ? -1.634 12.673 -16.022 1.00 80.75 160 ASP A C 1
ATOM 1248 O O . ASP A 1 160 ? -1.452 12.909 -17.216 1.00 80.75 160 ASP A O 1
ATOM 1252 N N . LEU A 1 161 ? -2.555 11.807 -15.583 1.00 71.94 161 LEU A N 1
ATOM 1253 C CA . LEU A 1 161 ? -3.542 11.124 -16.430 1.00 71.94 161 LEU A CA 1
ATOM 1254 C C . LEU A 1 161 ? -4.952 11.596 -16.093 1.00 71.94 161 LEU A C 1
ATOM 1256 O O . LEU A 1 161 ? -5.188 11.865 -14.889 1.00 71.94 161 LEU A O 1
#